Protein AF-A0A611SMQ5-F1 (afdb_monomer_lite)

Secondary structure (DSSP, 8-state):
--S-TTT-GGGTT-GGG-----HIIIIITGGGHHHHHHHHHHHH-HHHHHHHHH--------HHHHHHHHHHHHHHHHHHHHHHT-

pLDDT: mean 96.42, std 2.61, range [77.56, 98.5]

Sequence (86 aa):
HYRSTAAAGHLRFTRFNIHLQCDVCNVYKSGNIEAYRTALVERYGEAAVLALENNNTPHRWTVEELKEIRLAALADLRALKKLEAA

Structure (mmCIF, N/CA/C/O backbone):
data_AF-A0A611SMQ5-F1
#
_entry.id   AF-A0A611SMQ5-F1
#
loop_
_atom_site.group_PDB
_atom_site.id
_atom_site.type_symbol
_atom_site.label_atom_id
_atom_site.label_alt_id
_atom_site.label_comp_id
_atom_site.label_asym_id
_atom_site.label_entity_id
_atom_site.label_seq_id
_atom_site.pdbx_PDB_ins_code
_atom_site.Cartn_x
_atom_site.Cartn_y
_atom_site.Cartn_z
_atom_site.occupancy
_atom_site.B_iso_or_equiv
_atom_site.auth_seq_id
_atom_site.auth_comp_id
_atom_site.auth_asym_id
_atom_site.auth_atom_id
_atom_site.pdbx_PDB_model_num
ATOM 1 N N . HIS A 1 1 ? 2.953 -3.235 0.473 1.00 95.56 1 HIS A N 1
ATOM 2 C CA . HIS A 1 1 ? 2.529 -2.534 -0.762 1.00 95.56 1 HIS A CA 1
ATOM 3 C C . HIS A 1 1 ? 2.616 -3.490 -1.931 1.00 95.56 1 HIS A C 1
ATOM 5 O O . HIS A 1 1 ? 3.521 -4.310 -1.910 1.00 95.56 1 HIS A O 1
ATOM 11 N N . TYR A 1 2 ? 1.721 -3.404 -2.917 1.00 97.19 2 TYR A N 1
ATOM 12 C CA . TYR A 1 2 ? 1.815 -4.245 -4.116 1.00 97.19 2 TYR A CA 1
ATOM 13 C C . TYR A 1 2 ? 2.978 -3.795 -5.013 1.00 97.19 2 TYR A C 1
ATOM 15 O O . TYR A 1 2 ? 3.944 -4.526 -5.213 1.00 97.19 2 TYR A O 1
ATOM 23 N N . ARG A 1 3 ? 2.956 -2.531 -5.447 1.00 97.00 3 ARG A N 1
ATOM 24 C CA . ARG A 1 3 ? 4.111 -1.835 -6.028 1.00 97.00 3 ARG A CA 1
ATOM 25 C C . ARG A 1 3 ? 4.974 -1.304 -4.885 1.00 97.00 3 ARG A C 1
ATOM 27 O O . ARG A 1 3 ? 4.488 -0.529 -4.055 1.00 97.00 3 ARG A O 1
ATOM 34 N N . SER A 1 4 ? 6.230 -1.747 -4.810 1.00 94.94 4 SER A N 1
ATOM 35 C CA . SER A 1 4 ? 7.124 -1.425 -3.690 1.00 94.94 4 SER A CA 1
ATOM 36 C C . SER A 1 4 ? 7.379 0.080 -3.574 1.00 94.94 4 SER A C 1
ATOM 38 O O . SER A 1 4 ? 7.409 0.803 -4.567 1.00 94.94 4 SER A O 1
ATOM 40 N N . THR A 1 5 ? 7.606 0.573 -2.356 1.00 95.44 5 THR A N 1
ATOM 41 C CA . THR A 1 5 ? 7.899 1.999 -2.130 1.00 95.44 5 THR A CA 1
ATOM 42 C C . THR A 1 5 ? 9.260 2.424 -2.678 1.00 95.44 5 THR A C 1
ATOM 44 O O . THR A 1 5 ? 9.449 3.605 -2.951 1.00 95.44 5 THR A O 1
ATOM 47 N N . ALA A 1 6 ? 10.190 1.478 -2.846 1.00 94.56 6 ALA A N 1
ATOM 48 C CA . ALA A 1 6 ? 11.496 1.725 -3.446 1.00 94.56 6 ALA A CA 1
ATOM 49 C C . ALA A 1 6 ? 11.391 1.967 -4.960 1.00 94.56 6 ALA A C 1
ATOM 51 O O . ALA A 1 6 ? 12.020 2.886 -5.471 1.00 94.56 6 ALA A O 1
ATOM 52 N N . ALA A 1 7 ? 10.575 1.177 -5.668 1.00 94.00 7 ALA A N 1
ATOM 53 C CA . ALA A 1 7 ? 10.402 1.307 -7.116 1.00 94.00 7 ALA A CA 1
ATOM 54 C C . ALA A 1 7 ? 9.308 2.316 -7.508 1.00 94.00 7 ALA A C 1
ATOM 56 O O . ALA A 1 7 ? 9.379 2.924 -8.570 1.00 94.00 7 ALA A O 1
ATOM 57 N N . ALA A 1 8 ? 8.286 2.490 -6.666 1.00 97.19 8 ALA A N 1
ATOM 58 C CA . ALA A 1 8 ? 7.104 3.296 -6.960 1.00 97.19 8 ALA A CA 1
ATOM 59 C C . ALA A 1 8 ? 6.694 4.162 -5.758 1.00 97.19 8 ALA A C 1
ATOM 61 O O . ALA A 1 8 ? 5.578 4.067 -5.238 1.00 97.19 8 ALA A O 1
ATOM 62 N N . GLY A 1 9 ? 7.610 5.016 -5.291 1.00 97.56 9 GLY A N 1
ATOM 63 C CA . GLY A 1 9 ? 7.375 5.911 -4.150 1.00 97.56 9 GLY A CA 1
ATOM 64 C C . GLY A 1 9 ? 6.178 6.857 -4.332 1.00 97.56 9 GLY A C 1
ATOM 65 O O . GLY A 1 9 ? 5.496 7.183 -3.358 1.00 97.56 9 GLY A O 1
ATOM 66 N N . HIS A 1 10 ? 5.855 7.223 -5.575 1.00 97.94 10 HIS A N 1
ATOM 67 C CA . HIS A 1 10 ? 4.665 8.004 -5.930 1.00 97.94 10 HIS A CA 1
ATOM 68 C C . HIS A 1 10 ? 3.353 7.295 -5.563 1.00 97.94 10 HIS A C 1
ATOM 70 O O . HIS A 1 10 ? 2.380 7.963 -5.239 1.00 97.94 10 HIS A O 1
ATOM 76 N N . LEU A 1 11 ? 3.335 5.958 -5.502 1.00 97.81 11 LEU A N 1
ATOM 77 C CA . LEU A 1 11 ? 2.160 5.147 -5.141 1.00 97.81 11 LEU A CA 1
ATOM 78 C C . LEU A 1 11 ? 2.102 4.777 -3.649 1.00 97.81 11 LEU A C 1
ATOM 80 O O . LEU A 1 11 ? 1.274 3.959 -3.237 1.00 97.81 11 LEU A O 1
ATOM 84 N N . ARG A 1 12 ? 2.999 5.322 -2.815 1.00 97.19 12 ARG A N 1
ATOM 85 C CA . ARG A 1 12 ? 3.169 4.905 -1.410 1.00 97.19 12 ARG A CA 1
ATOM 86 C C . ARG A 1 12 ? 1.899 5.023 -0.568 1.00 97.19 12 ARG A C 1
ATOM 88 O O . ARG A 1 12 ? 1.700 4.179 0.305 1.00 97.19 12 ARG A O 1
ATOM 95 N N . PHE A 1 13 ? 1.087 6.053 -0.799 1.00 96.69 13 PHE A N 1
ATOM 96 C CA . PHE A 1 13 ? -0.129 6.332 -0.025 1.00 96.69 13 PHE A CA 1
ATOM 97 C C . PHE A 1 13 ? -1.423 6.115 -0.826 1.00 96.69 13 PHE A C 1
ATOM 99 O O . PHE A 1 13 ? -2.515 6.433 -0.360 1.00 96.69 13 PHE A O 1
ATOM 106 N N . THR A 1 14 ? -1.324 5.512 -2.012 1.00 95.12 14 THR A N 1
ATOM 107 C CA . THR A 1 14 ? -2.480 5.097 -2.809 1.00 95.12 14 THR A CA 1
ATOM 108 C C . THR A 1 14 ? -3.168 3.907 -2.136 1.00 95.12 14 THR A C 1
ATOM 110 O O . THR A 1 14 ? -2.575 2.838 -2.023 1.00 95.12 14 THR A O 1
ATOM 113 N N . ARG A 1 15 ? -4.427 4.066 -1.704 1.00 92.38 15 ARG A N 1
ATOM 114 C CA . ARG A 1 15 ? -5.145 3.082 -0.863 1.00 92.38 15 ARG A CA 1
ATOM 115 C C . ARG A 1 15 ? -5.105 1.649 -1.395 1.00 92.38 15 ARG A C 1
ATOM 117 O O . ARG A 1 15 ? -4.705 0.750 -0.671 1.00 92.38 15 ARG A O 1
ATOM 124 N N . PHE A 1 16 ? -5.439 1.436 -2.664 1.00 94.38 16 PHE A N 1
ATOM 125 C CA . PHE A 1 16 ? -5.473 0.091 -3.251 1.00 94.38 16 PHE A CA 1
ATOM 126 C C . PHE A 1 16 ? -4.085 -0.477 -3.620 1.00 94.38 16 PHE A C 1
ATOM 128 O O . PHE A 1 16 ? -3.982 -1.602 -4.093 1.00 94.38 16 PHE A O 1
ATOM 135 N N . ASN A 1 17 ? -2.997 0.254 -3.349 1.00 97.38 17 ASN A N 1
ATOM 136 C CA . ASN A 1 17 ? -1.636 -0.291 -3.349 1.00 97.38 17 ASN A CA 1
ATOM 137 C C . ASN A 1 17 ? -1.240 -0.864 -1.965 1.00 97.38 17 ASN A C 1
ATOM 139 O O . ASN A 1 17 ? -0.177 -1.479 -1.820 1.00 97.38 17 ASN A O 1
ATOM 143 N N . ILE A 1 18 ? -2.062 -0.657 -0.925 1.00 96.19 18 ILE A N 1
ATOM 144 C CA . ILE A 1 18 ? -1.743 -0.939 0.481 1.00 96.19 18 ILE A CA 1
ATOM 145 C C . ILE A 1 18 ? -2.752 -1.927 1.057 1.00 96.19 18 ILE A C 1
ATOM 147 O O . ILE A 1 18 ? -3.924 -1.613 1.230 1.00 96.19 18 ILE A O 1
ATOM 151 N N . HIS A 1 19 ? -2.269 -3.106 1.434 1.00 95.56 19 HIS A N 1
ATOM 152 C CA . HIS A 1 19 ? -3.069 -4.119 2.109 1.00 95.56 19 HIS A CA 1
ATOM 153 C C . HIS A 1 19 ? -2.233 -4.791 3.193 1.00 95.56 19 HIS A C 1
ATOM 155 O O . HIS A 1 19 ? -1.013 -4.926 3.052 1.00 95.56 19 HIS A O 1
ATOM 161 N N . LEU A 1 20 ? -2.895 -5.192 4.277 1.00 94.31 20 LEU A N 1
ATOM 162 C CA . LEU A 1 20 ? -2.277 -5.994 5.324 1.00 94.31 20 LEU A CA 1
ATOM 163 C C . LEU A 1 20 ? -1.961 -7.385 4.764 1.00 94.31 20 LEU A C 1
ATOM 165 O O . LEU A 1 20 ? -2.803 -8.002 4.115 1.00 94.31 20 LEU A O 1
ATOM 169 N N . GLN A 1 21 ? -0.752 -7.870 5.023 1.00 94.19 21 GLN A N 1
ATOM 170 C CA . GLN A 1 21 ? -0.304 -9.202 4.628 1.00 94.19 21 GLN A CA 1
ATOM 171 C C . GLN A 1 21 ? 0.235 -9.941 5.850 1.00 94.19 21 GLN A C 1
ATOM 173 O O . GLN A 1 21 ? 0.752 -9.316 6.777 1.00 94.19 21 GLN A O 1
ATOM 178 N N . CYS A 1 22 ? 0.130 -11.270 5.828 1.00 95.12 22 CYS A N 1
ATOM 179 C CA . CYS A 1 22 ? 0.779 -12.118 6.820 1.00 95.12 22 CYS A CA 1
ATOM 180 C C . CYS A 1 22 ? 2.311 -11.960 6.755 1.00 95.12 22 CYS A C 1
ATOM 182 O O . CYS A 1 22 ? 2.859 -11.627 5.701 1.00 95.12 22 CYS A O 1
ATOM 184 N N . ASP A 1 23 ? 3.011 -12.217 7.856 1.00 95.50 23 ASP A N 1
ATOM 185 C CA . ASP A 1 23 ? 4.474 -12.143 7.943 1.00 95.50 23 ASP A CA 1
ATOM 186 C C . ASP A 1 23 ? 5.155 -13.105 6.956 1.00 95.50 23 ASP A C 1
ATOM 188 O O . ASP A 1 23 ? 6.017 -12.682 6.186 1.00 95.50 23 ASP A O 1
ATOM 192 N N . VAL A 1 24 ? 4.685 -14.356 6.875 1.00 96.56 24 VAL A N 1
ATOM 193 C CA . VAL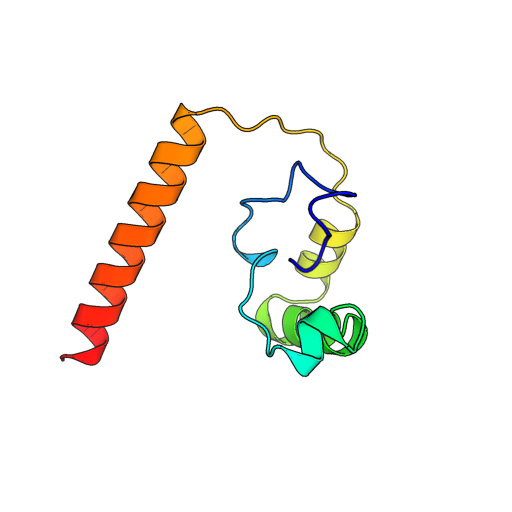 A 1 24 ? 5.151 -15.364 5.904 1.00 96.56 24 VAL A CA 1
ATOM 194 C C . VAL A 1 24 ? 5.036 -14.842 4.471 1.00 96.56 24 VAL A C 1
ATOM 196 O O . VAL A 1 24 ? 5.968 -14.935 3.674 1.00 96.56 24 VAL A O 1
ATOM 199 N N . CYS A 1 25 ? 3.888 -14.252 4.154 1.00 95.62 25 CYS A N 1
ATOM 200 C CA . CYS A 1 25 ? 3.545 -13.728 2.842 1.00 95.62 25 CYS A CA 1
ATOM 201 C C . CYS A 1 25 ? 4.454 -12.552 2.466 1.00 95.62 25 CYS A C 1
ATOM 203 O O . CYS A 1 25 ? 4.973 -12.488 1.354 1.00 95.62 25 CYS A O 1
ATOM 205 N N . ASN A 1 26 ? 4.637 -11.620 3.400 1.00 94.00 26 ASN A N 1
ATOM 206 C CA . ASN A 1 26 ? 5.326 -10.363 3.155 1.00 94.00 26 ASN A CA 1
ATOM 207 C C . ASN A 1 26 ? 6.853 -10.522 3.172 1.00 94.00 26 ASN A C 1
ATOM 209 O O . ASN A 1 26 ? 7.534 -10.003 2.294 1.00 94.00 26 ASN A O 1
ATOM 213 N N . VAL A 1 27 ? 7.384 -11.255 4.152 1.00 92.38 27 VAL A N 1
ATOM 214 C CA . VAL A 1 27 ? 8.827 -11.343 4.422 1.00 92.38 27 VAL A CA 1
ATOM 215 C C . VAL A 1 27 ? 9.464 -12.529 3.704 1.00 92.38 27 VAL A C 1
ATOM 217 O O . VAL A 1 27 ? 10.504 -12.375 3.073 1.00 92.38 27 VAL A O 1
ATOM 220 N N . TYR A 1 28 ? 8.842 -13.708 3.769 1.00 94.69 28 TYR A N 1
ATOM 221 C CA . TYR A 1 28 ? 9.481 -14.961 3.346 1.00 94.69 28 TYR A CA 1
ATOM 222 C C . TYR A 1 28 ? 9.105 -15.399 1.926 1.00 94.69 28 TYR A C 1
ATOM 224 O O . TYR A 1 28 ? 9.830 -16.176 1.312 1.00 94.69 28 TYR A O 1
ATOM 232 N N . LYS A 1 29 ? 7.986 -14.899 1.386 1.00 95.69 29 LYS A N 1
ATOM 233 C CA . LYS A 1 29 ? 7.511 -15.186 0.019 1.00 95.69 29 LYS A CA 1
ATOM 234 C C . LYS A 1 29 ? 7.665 -14.000 -0.934 1.00 95.69 29 LYS A C 1
ATOM 236 O O . LYS A 1 29 ? 6.910 -13.891 -1.897 1.00 95.69 29 LYS A O 1
ATOM 241 N N . SER A 1 30 ? 8.590 -13.083 -0.651 1.00 92.06 30 SER A N 1
ATOM 242 C CA . SER A 1 30 ? 8.841 -11.903 -1.494 1.00 92.06 30 SER A CA 1
ATOM 243 C C . SER A 1 30 ? 7.569 -11.085 -1.774 1.00 92.06 30 SER A C 1
ATOM 245 O O . SER A 1 30 ? 7.278 -10.741 -2.917 1.00 92.06 30 SER A O 1
ATOM 247 N N . GLY A 1 31 ? 6.753 -10.831 -0.745 1.00 93.56 31 GLY A N 1
ATOM 248 C CA . GLY A 1 31 ? 5.463 -10.143 -0.885 1.00 93.56 31 GLY A CA 1
ATOM 249 C C . GLY A 1 31 ? 4.324 -10.999 -1.451 1.00 93.56 31 GLY A C 1
ATOM 250 O O . GLY A 1 31 ? 3.207 -10.494 -1.575 1.00 93.56 31 GLY A O 1
ATOM 251 N N . ASN A 1 32 ? 4.579 -12.273 -1.776 1.00 97.00 32 ASN A N 1
ATOM 252 C CA . ASN A 1 32 ? 3.627 -13.224 -2.353 1.00 97.00 32 ASN A CA 1
ATOM 253 C C . ASN A 1 32 ? 2.888 -12.636 -3.571 1.00 97.00 32 ASN A C 1
ATOM 255 O O . ASN A 1 32 ? 1.659 -12.677 -3.648 1.00 97.00 32 ASN A O 1
ATOM 259 N N . ILE A 1 33 ? 3.651 -12.011 -4.476 1.00 95.62 33 ILE A N 1
ATOM 260 C CA . ILE A 1 33 ? 3.139 -11.089 -5.501 1.00 95.62 33 ILE A CA 1
ATOM 261 C C . ILE A 1 33 ? 2.115 -11.717 -6.440 1.00 95.62 33 ILE A C 1
ATOM 263 O O . ILE A 1 33 ? 1.131 -11.057 -6.745 1.00 95.62 33 ILE A O 1
ATOM 267 N N . GLU A 1 34 ? 2.286 -12.971 -6.858 1.00 96.56 34 GLU A N 1
ATOM 268 C CA . GLU A 1 34 ? 1.328 -13.634 -7.753 1.00 96.56 34 GLU A CA 1
ATOM 269 C C . GLU A 1 34 ? -0.055 -13.752 -7.106 1.00 96.56 34 GLU A C 1
ATOM 271 O O . GLU A 1 34 ? -1.049 -13.276 -7.652 1.00 96.56 34 GLU A O 1
ATOM 276 N N . ALA A 1 35 ? -0.116 -14.303 -5.890 1.00 97.25 35 ALA A N 1
ATOM 277 C CA . ALA A 1 35 ? -1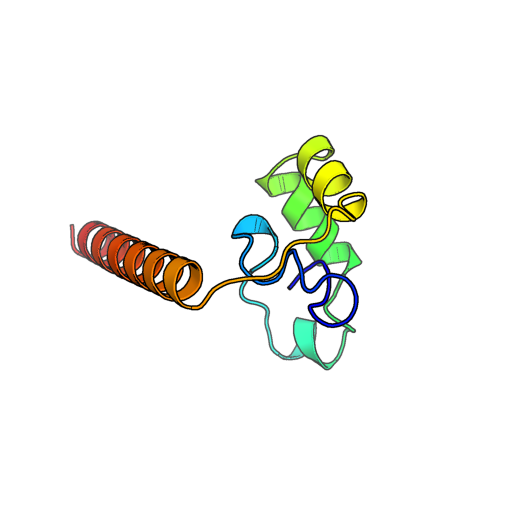.368 -14.415 -5.148 1.00 97.25 35 ALA A CA 1
ATOM 278 C C . ALA A 1 35 ? -1.939 -13.037 -4.783 1.00 97.25 35 ALA A C 1
ATOM 280 O O . ALA A 1 35 ? -3.154 -12.843 -4.796 1.00 97.25 35 ALA A O 1
ATOM 281 N N . TYR A 1 36 ? -1.073 -12.064 -4.482 1.00 97.38 36 TYR A N 1
ATOM 282 C CA . TYR A 1 36 ? -1.499 -10.695 -4.219 1.00 97.38 36 TYR A CA 1
ATOM 283 C C . TYR A 1 36 ? -2.132 -10.070 -5.473 1.00 97.38 36 TYR A C 1
ATOM 285 O O . TYR A 1 36 ? -3.226 -9.516 -5.384 1.00 97.38 36 TYR A O 1
ATOM 293 N N . ARG A 1 37 ? -1.520 -10.226 -6.652 1.00 98.00 37 ARG A N 1
ATOM 294 C CA . ARG A 1 37 ? -2.085 -9.762 -7.923 1.00 98.00 37 ARG A CA 1
ATOM 295 C C . ARG A 1 37 ? -3.449 -10.393 -8.179 1.00 98.00 37 ARG A C 1
ATOM 297 O O . ARG A 1 37 ? -4.395 -9.657 -8.438 1.00 98.00 37 ARG A O 1
ATOM 304 N N . THR A 1 38 ? -3.573 -11.715 -8.041 1.00 98.31 38 THR A N 1
ATOM 305 C CA . THR A 1 38 ? -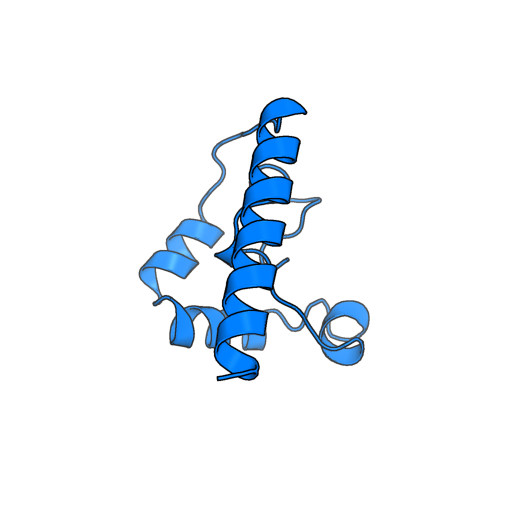4.853 -12.426 -8.211 1.00 98.31 38 THR A CA 1
ATOM 306 C C . THR A 1 38 ? -5.942 -11.847 -7.307 1.00 98.31 38 THR A C 1
ATOM 308 O O . THR A 1 38 ? -7.023 -11.515 -7.786 1.00 98.31 38 THR A O 1
ATOM 311 N N . ALA A 1 39 ? -5.640 -11.626 -6.024 1.00 97.25 39 ALA A N 1
ATOM 312 C CA . ALA A 1 39 ? -6.591 -11.036 -5.082 1.00 97.25 39 ALA A CA 1
ATOM 313 C C . ALA A 1 39 ? -6.950 -9.573 -5.416 1.00 97.25 39 ALA A C 1
ATOM 315 O O . ALA A 1 39 ? -8.078 -9.138 -5.181 1.00 97.25 39 ALA A O 1
ATOM 316 N N . LEU A 1 40 ? -6.014 -8.790 -5.965 1.00 98.00 40 LEU A N 1
ATOM 317 C CA . LEU A 1 40 ? -6.304 -7.431 -6.432 1.00 98.00 40 LEU A CA 1
ATOM 318 C C . LEU A 1 40 ? -7.230 -7.434 -7.649 1.00 98.00 40 LEU A C 1
ATOM 320 O O . LEU A 1 40 ? -8.131 -6.601 -7.711 1.00 98.00 40 LEU A O 1
ATOM 324 N N . VAL A 1 41 ? -7.027 -8.357 -8.590 1.00 98.44 41 VAL A N 1
ATOM 325 C CA . VAL A 1 41 ? -7.883 -8.506 -9.775 1.00 98.44 41 VAL A CA 1
ATOM 326 C C . VAL A 1 41 ? -9.291 -8.917 -9.363 1.00 98.44 41 VAL A C 1
ATOM 328 O O . VAL A 1 41 ? -10.254 -8.325 -9.838 1.00 98.44 41 VAL A O 1
ATOM 331 N N . GLU A 1 42 ? -9.422 -9.862 -8.432 1.00 98.25 42 GLU A N 1
ATOM 332 C CA . GLU A 1 42 ? -10.720 -10.272 -7.887 1.00 98.25 42 GLU A CA 1
ATOM 333 C C . GLU A 1 42 ? -11.451 -9.107 -7.200 1.00 98.25 42 GLU A C 1
ATOM 335 O O . GLU A 1 42 ? -12.658 -8.940 -7.360 1.00 98.25 42 GLU A O 1
ATOM 340 N N . ARG A 1 43 ? -10.720 -8.261 -6.462 1.00 97.31 43 ARG A N 1
ATOM 341 C CA . ARG A 1 43 ? -11.305 -7.157 -5.688 1.00 97.31 43 ARG A CA 1
ATOM 342 C C . ARG A 1 43 ? -11.602 -5.896 -6.503 1.00 97.31 43 ARG A C 1
ATOM 344 O O . ARG A 1 43 ? -12.597 -5.230 -6.235 1.00 97.31 43 ARG A O 1
ATOM 351 N N . TYR A 1 44 ? -10.715 -5.519 -7.421 1.00 97.50 44 TYR A N 1
ATOM 352 C CA . TYR A 1 44 ? -10.742 -4.221 -8.111 1.00 97.50 44 TYR A CA 1
ATOM 353 C C . TYR A 1 44 ? -10.850 -4.336 -9.639 1.00 97.50 44 TYR A C 1
ATOM 355 O O . TYR A 1 44 ? -11.061 -3.326 -10.310 1.00 97.50 44 TYR A O 1
ATOM 363 N N . GLY A 1 45 ? -10.720 -5.541 -10.194 1.00 98.38 45 GLY A N 1
ATOM 364 C CA . GLY A 1 45 ? -10.735 -5.802 -11.630 1.00 98.38 45 GLY A CA 1
ATOM 365 C C . GLY A 1 45 ? -9.368 -5.647 -12.304 1.00 98.38 45 GLY A C 1
ATOM 366 O O . GLY A 1 45 ? -8.525 -4.843 -11.902 1.00 98.38 45 GLY A O 1
ATOM 367 N N . GLU A 1 46 ? -9.171 -6.402 -13.387 1.00 98.50 46 GLU A N 1
ATOM 368 C CA . GLU A 1 46 ? -7.913 -6.459 -14.150 1.00 98.50 46 GLU A CA 1
ATOM 369 C C . GLU A 1 46 ? -7.462 -5.075 -14.642 1.00 98.50 46 GLU A C 1
A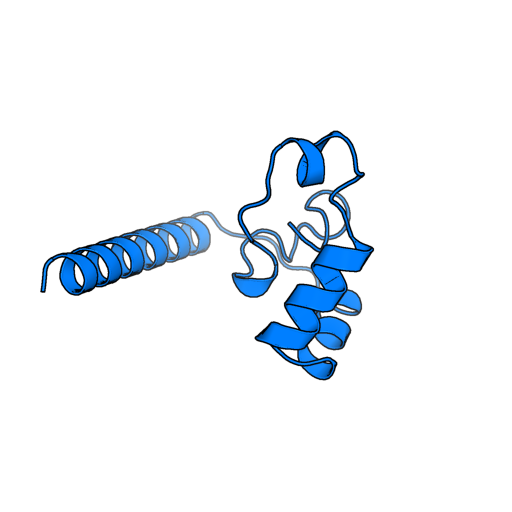TOM 371 O O . GLU A 1 46 ? -6.299 -4.710 -14.497 1.00 98.50 46 GLU A O 1
ATOM 376 N N . ALA A 1 47 ? -8.387 -4.259 -15.159 1.00 98.38 47 ALA A N 1
ATOM 377 C CA . ALA A 1 47 ? -8.068 -2.933 -15.690 1.00 98.38 47 ALA A CA 1
ATOM 378 C C . ALA A 1 47 ? -7.463 -1.995 -14.627 1.00 98.38 47 ALA A C 1
ATOM 380 O O . ALA A 1 47 ? -6.514 -1.264 -14.914 1.00 98.38 47 ALA A O 1
ATOM 381 N N . ALA A 1 48 ? -7.973 -2.036 -13.391 1.00 97.69 48 ALA A N 1
ATOM 382 C CA . ALA A 1 48 ? -7.448 -1.227 -12.294 1.00 97.69 48 ALA A CA 1
ATOM 383 C C . ALA A 1 48 ? -6.048 -1.693 -11.866 1.00 97.69 48 ALA A C 1
ATOM 385 O O . ALA A 1 48 ? -5.171 -0.870 -11.594 1.00 97.69 48 ALA A O 1
ATOM 386 N N . VAL A 1 49 ? -5.824 -3.010 -11.844 1.00 98.38 49 VAL A N 1
ATOM 387 C CA . VAL A 1 49 ? -4.518 -3.598 -11.523 1.00 98.38 49 VAL A CA 1
ATOM 388 C C . VAL A 1 49 ? -3.488 -3.251 -12.593 1.00 98.38 49 VAL A C 1
ATOM 390 O O . VAL A 1 49 ? -2.418 -2.749 -12.256 1.00 98.38 49 VAL A O 1
ATOM 393 N N . LEU A 1 50 ? -3.834 -3.395 -13.874 1.00 98.38 50 LEU A N 1
ATOM 394 C CA . LEU A 1 50 ? -2.967 -3.001 -14.985 1.00 98.38 50 LEU A CA 1
ATOM 395 C C . LEU A 1 50 ? -2.631 -1.506 -14.943 1.00 98.38 50 LEU A C 1
ATOM 397 O O . LEU A 1 50 ? -1.481 -1.128 -15.167 1.00 98.38 50 LEU A O 1
ATOM 401 N N . ALA A 1 51 ? -3.598 -0.643 -14.619 1.00 97.75 51 ALA A N 1
ATOM 402 C CA . ALA A 1 51 ? -3.344 0.787 -14.464 1.00 97.75 51 ALA A CA 1
ATOM 403 C C . ALA A 1 51 ? -2.352 1.072 -13.323 1.00 97.75 51 ALA A C 1
ATOM 405 O O . ALA A 1 51 ? -1.453 1.896 -13.483 1.00 97.75 51 ALA A O 1
ATOM 406 N N . LEU A 1 52 ? -2.468 0.372 -12.189 1.00 97.50 52 LEU A N 1
ATOM 407 C CA . LEU A 1 52 ? -1.529 0.490 -11.070 1.00 97.50 52 LEU A CA 1
ATOM 408 C C . LEU A 1 52 ? -0.118 0.010 -11.442 1.00 97.50 52 LEU A C 1
ATOM 410 O O . LEU A 1 52 ? 0.870 0.656 -11.088 1.00 97.50 52 LEU A O 1
ATOM 414 N N . GLU A 1 53 ? -0.023 -1.110 -12.157 1.00 97.56 53 GLU A N 1
ATOM 415 C CA . GLU A 1 53 ? 1.239 -1.704 -12.614 1.00 97.56 53 GLU A CA 1
ATOM 416 C C . GLU A 1 53 ? 1.989 -0.789 -13.588 1.00 97.56 53 GLU A C 1
ATOM 418 O O . GLU A 1 53 ? 3.213 -0.667 -13.501 1.00 97.56 53 GLU A O 1
ATOM 423 N N . ASN A 1 54 ? 1.250 -0.101 -14.460 1.00 97.62 54 ASN A N 1
ATOM 424 C CA . ASN A 1 54 ? 1.798 0.773 -15.497 1.00 97.62 54 ASN A CA 1
ATOM 425 C C . ASN A 1 54 ? 1.905 2.250 -15.081 1.00 97.62 54 ASN A C 1
ATOM 427 O O . ASN A 1 54 ? 2.420 3.070 -15.845 1.00 97.62 54 ASN A O 1
ATOM 431 N N . ASN A 1 55 ? 1.466 2.617 -13.874 1.00 97.50 55 ASN A N 1
ATOM 432 C CA . ASN A 1 55 ? 1.580 3.990 -13.397 1.00 97.50 55 ASN A CA 1
ATOM 433 C C . ASN A 1 55 ? 3.029 4.315 -13.001 1.00 97.50 55 ASN A C 1
ATOM 435 O O . ASN A 1 55 ? 3.552 3.828 -11.991 1.00 97.50 55 ASN A O 1
ATOM 439 N N . ASN A 1 56 ? 3.644 5.206 -13.779 1.00 96.75 56 ASN A N 1
ATOM 440 C CA . ASN A 1 56 ? 4.968 5.778 -13.530 1.00 96.75 56 ASN A CA 1
ATOM 441 C C . ASN A 1 56 ? 4.927 7.314 -13.447 1.00 96.75 56 ASN A C 1
ATOM 443 O O . ASN A 1 56 ? 5.951 7.971 -13.617 1.00 96.75 56 ASN A O 1
ATOM 447 N N . THR A 1 57 ? 3.749 7.898 -13.208 1.00 97.00 57 THR A N 1
ATOM 448 C CA . THR A 1 57 ? 3.584 9.346 -13.067 1.00 97.00 57 THR A CA 1
ATOM 449 C C . THR A 1 57 ? 4.224 9.803 -11.753 1.00 97.00 57 THR A C 1
ATOM 451 O O . THR A 1 57 ? 3.755 9.399 -10.687 1.00 97.00 57 THR A O 1
ATOM 454 N N . PRO A 1 58 ? 5.279 10.638 -11.778 1.00 95.94 58 PRO A N 1
ATOM 455 C CA . PRO A 1 58 ? 5.949 11.065 -10.558 1.00 95.94 58 PRO A CA 1
ATOM 456 C C . PRO A 1 58 ? 5.005 11.846 -9.646 1.00 95.94 58 PRO A C 1
ATOM 458 O O . PRO A 1 58 ? 4.231 12.685 -10.101 1.00 95.94 58 PRO A O 1
ATOM 461 N N . HIS A 1 59 ? 5.114 11.612 -8.343 1.00 96.94 59 HIS A N 1
ATOM 462 C CA . HIS A 1 59 ? 4.394 12.383 -7.340 1.00 96.94 59 HIS A CA 1
ATOM 463 C C . HIS A 1 59 ? 5.231 12.480 -6.064 1.00 96.94 59 HIS A C 1
ATOM 465 O O . HIS A 1 5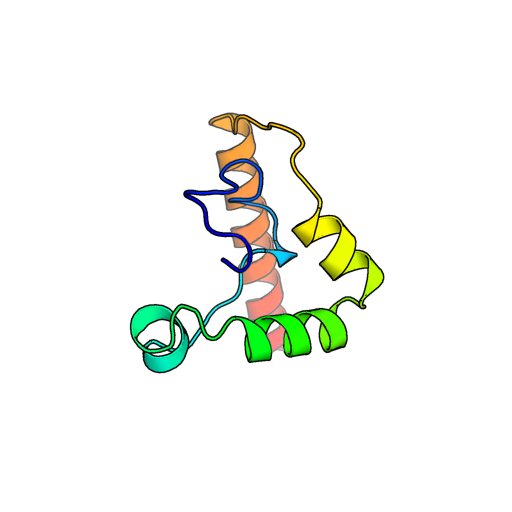9 ? 5.722 11.473 -5.544 1.00 96.94 59 HIS A O 1
ATOM 471 N N . ARG A 1 60 ? 5.407 13.711 -5.576 1.00 96.69 60 ARG A N 1
ATOM 472 C CA . ARG A 1 60 ? 6.138 14.014 -4.348 1.00 96.69 60 ARG A CA 1
ATOM 473 C C . ARG A 1 60 ? 5.143 14.438 -3.278 1.00 96.69 60 ARG A C 1
ATOM 475 O O . ARG A 1 60 ? 4.691 15.574 -3.286 1.00 96.69 60 ARG A O 1
ATOM 482 N N . TRP A 1 61 ? 4.889 13.528 -2.347 1.00 96.88 61 TRP A N 1
ATOM 483 C CA . TRP A 1 61 ? 4.004 13.770 -1.215 1.00 96.88 61 TRP A CA 1
ATOM 484 C C . TRP A 1 61 ? 4.494 14.934 -0.350 1.00 96.88 61 TRP A C 1
ATOM 486 O O . TRP A 1 61 ? 5.650 14.963 0.090 1.00 96.88 61 TRP A O 1
ATOM 496 N N . THR A 1 62 ? 3.590 15.867 -0.091 1.00 98.31 62 THR A N 1
ATOM 497 C CA . THR A 1 62 ? 3.761 16.998 0.822 1.00 98.31 62 THR A CA 1
ATOM 498 C C . THR A 1 62 ? 3.330 16.629 2.238 1.00 98.31 62 THR A C 1
ATOM 500 O O . THR A 1 62 ? 2.579 15.681 2.459 1.00 98.31 62 THR A O 1
ATOM 503 N N . VAL A 1 63 ? 3.798 17.376 3.237 1.00 98.19 63 VAL A N 1
ATOM 504 C CA . VAL A 1 63 ? 3.418 17.125 4.637 1.00 98.19 63 VAL A CA 1
ATOM 505 C C . VAL A 1 63 ? 1.917 17.354 4.845 1.00 98.19 63 VAL A C 1
ATOM 507 O O . VAL A 1 63 ? 1.287 16.653 5.638 1.00 98.19 63 VAL A O 1
ATOM 510 N N . GLU A 1 64 ? 1.346 18.311 4.125 1.00 98.50 64 GLU A N 1
ATOM 511 C CA . GLU A 1 64 ? -0.062 18.692 4.150 1.00 98.50 64 GLU A CA 1
ATOM 512 C C . GLU A 1 64 ? -0.941 17.540 3.648 1.00 98.50 64 GLU A C 1
ATOM 514 O O . GLU A 1 64 ? -1.812 17.082 4.388 1.00 98.50 64 GLU A O 1
ATOM 519 N N . GLU A 1 65 ? -0.629 16.967 2.481 1.00 97.88 65 GLU A N 1
ATOM 520 C CA . GLU A 1 65 ? -1.328 15.784 1.952 1.00 97.88 65 GLU A CA 1
ATOM 521 C C . GLU A 1 65 ? -1.244 14.599 2.924 1.00 97.88 65 GLU A C 1
ATOM 523 O O . GLU A 1 65 ? -2.229 13.902 3.170 1.00 97.88 65 GLU A O 1
ATOM 528 N N . LEU A 1 66 ? -0.082 14.370 3.545 1.00 97.56 66 LEU A N 1
ATOM 529 C CA . LEU A 1 66 ? 0.070 13.278 4.512 1.00 97.56 66 LEU A CA 1
ATOM 530 C C . LEU A 1 66 ? -0.795 13.477 5.764 1.00 97.56 66 LEU A C 1
ATOM 532 O O . LEU A 1 66 ? -1.303 12.497 6.321 1.00 97.56 66 LEU A O 1
ATOM 536 N N . LYS A 1 67 ? -0.988 14.725 6.211 1.00 98.44 67 LYS A N 1
ATOM 537 C CA . LYS A 1 67 ? -1.913 15.041 7.309 1.00 98.44 67 LYS A CA 1
ATOM 538 C C . LYS A 1 67 ? -3.352 14.728 6.907 1.00 98.44 67 LYS A C 1
ATOM 540 O O . LYS A 1 67 ? -4.064 14.105 7.695 1.00 98.44 67 LYS A O 1
ATOM 545 N N . GLU A 1 68 ? -3.761 15.085 5.694 1.00 98.25 68 GLU A N 1
ATOM 546 C CA . GLU A 1 68 ? -5.103 14.795 5.175 1.00 98.25 68 GLU A CA 1
ATOM 547 C C . GLU A 1 68 ? -5.363 13.289 5.062 1.00 98.25 68 GLU A C 1
ATOM 549 O O . GLU A 1 68 ? -6.370 12.793 5.571 1.00 98.25 68 GLU A O 1
ATOM 554 N N . ILE A 1 69 ? -4.416 12.531 4.501 1.00 97.00 69 ILE A N 1
ATOM 555 C CA . ILE A 1 69 ? -4.511 11.067 4.382 1.00 97.00 69 ILE A CA 1
ATOM 556 C C . ILE A 1 69 ? -4.651 10.420 5.762 1.00 97.00 69 ILE A C 1
ATOM 558 O O . ILE A 1 69 ? -5.479 9.525 5.956 1.00 97.00 69 ILE A O 1
ATOM 562 N N . ARG A 1 70 ? -3.877 10.891 6.748 1.00 97.06 70 ARG A N 1
ATOM 563 C CA . ARG A 1 70 ? -3.977 10.417 8.133 1.00 97.06 70 ARG A CA 1
ATOM 564 C C . ARG A 1 70 ? -5.355 10.706 8.726 1.00 97.06 70 ARG A C 1
ATOM 566 O O . ARG A 1 70 ? -5.928 9.823 9.363 1.00 97.06 70 ARG A O 1
ATOM 573 N N . LEU A 1 71 ? -5.874 11.921 8.555 1.00 98.31 71 LEU A N 1
ATOM 574 C CA . LEU A 1 71 ? -7.187 12.304 9.078 1.00 98.31 71 LEU A CA 1
ATOM 575 C C . LEU A 1 71 ? -8.306 11.468 8.447 1.00 98.31 71 LEU A C 1
ATOM 577 O O . LEU A 1 71 ? -9.149 10.949 9.179 1.00 98.31 71 LEU A O 1
ATOM 581 N N . ALA A 1 72 ? -8.265 11.262 7.130 1.00 97.44 72 ALA A N 1
ATOM 582 C CA . ALA A 1 72 ? -9.216 10.407 6.426 1.00 97.44 72 ALA A CA 1
ATOM 583 C C . ALA A 1 72 ? -9.175 8.959 6.946 1.00 97.44 72 ALA A C 1
ATOM 585 O O . ALA A 1 72 ? -10.214 8.388 7.262 1.00 97.44 72 ALA A O 1
ATOM 586 N N . ALA A 1 73 ? -7.983 8.381 7.130 1.00 95.75 73 ALA A N 1
ATOM 587 C CA . ALA A 1 73 ? -7.845 7.024 7.664 1.00 95.75 73 ALA A CA 1
ATOM 588 C C . ALA A 1 73 ? -8.391 6.885 9.101 1.00 95.75 73 ALA A C 1
ATOM 590 O O . ALA A 1 73 ? -8.996 5.870 9.446 1.00 95.75 73 ALA A O 1
ATOM 591 N N . LEU A 1 74 ? -8.211 7.907 9.948 1.00 97.94 74 LEU A N 1
ATOM 592 C CA . LEU A 1 74 ? -8.786 7.926 11.298 1.00 97.94 74 LEU A CA 1
ATOM 593 C C . LEU A 1 74 ? -10.314 8.043 11.275 1.00 97.94 74 LEU A C 1
ATOM 595 O O . LEU A 1 74 ? -10.979 7.441 12.121 1.00 97.94 74 LEU A O 1
ATOM 599 N N . ALA A 1 75 ? -10.869 8.812 10.337 1.00 98.25 75 ALA A N 1
ATOM 600 C CA . ALA A 1 75 ? -12.311 8.925 10.152 1.00 98.25 75 ALA A CA 1
ATOM 601 C C . ALA A 1 75 ? -12.922 7.583 9.718 1.00 98.25 75 ALA A C 1
ATOM 603 O O . ALA A 1 75 ? -13.875 7.127 10.351 1.00 98.25 75 ALA A O 1
ATOM 604 N N . ASP A 1 76 ? -12.316 6.906 8.739 1.00 96.00 76 ASP A N 1
ATOM 605 C CA . ASP A 1 76 ? -12.761 5.583 8.284 1.00 96.00 76 ASP A CA 1
ATOM 606 C C . ASP A 1 76 ? -12.723 4.553 9.416 1.00 96.00 76 ASP A C 1
ATOM 608 O O . ASP A 1 76 ? -13.676 3.804 9.610 1.00 96.00 76 ASP A O 1
ATOM 612 N N . LEU A 1 77 ? -11.656 4.553 10.224 1.00 96.56 77 LEU A N 1
ATOM 613 C CA . LEU A 1 77 ? -11.547 3.660 11.378 1.00 96.56 77 LEU A CA 1
ATOM 614 C C . LEU A 1 77 ? -12.668 3.898 12.399 1.00 96.56 77 LEU A C 1
ATOM 616 O O . LEU A 1 77 ? -13.210 2.946 12.958 1.00 96.56 77 LEU A O 1
ATOM 620 N N . ARG A 1 78 ? -13.021 5.161 12.665 1.00 98.00 78 ARG A N 1
ATOM 621 C CA . ARG A 1 78 ? -14.142 5.491 13.560 1.00 98.00 78 ARG A CA 1
ATOM 622 C C . ARG A 1 78 ? -15.472 5.013 12.983 1.00 98.00 78 ARG A C 1
ATOM 624 O O . ARG A 1 78 ? -16.284 4.484 13.737 1.00 98.00 78 ARG A O 1
ATOM 631 N N . ALA A 1 79 ? -15.684 5.184 11.679 1.00 97.62 79 ALA A N 1
ATOM 632 C CA . ALA A 1 79 ? -16.888 4.710 11.004 1.00 97.62 79 ALA A CA 1
ATOM 633 C C . ALA A 1 79 ? -17.006 3.179 11.075 1.00 97.62 79 ALA A C 1
ATOM 635 O O . ALA A 1 79 ? -18.053 2.678 11.476 1.00 97.62 79 ALA A O 1
ATOM 636 N N . LEU A 1 80 ? -15.921 2.449 10.793 1.00 96.88 80 LEU A N 1
ATOM 637 C CA . LEU A 1 80 ? -15.874 0.986 10.894 1.00 96.88 80 LEU A CA 1
ATOM 638 C C . LEU A 1 80 ? -16.203 0.497 12.307 1.00 96.88 80 LEU A C 1
ATOM 640 O O . LEU A 1 80 ? -17.091 -0.329 12.473 1.00 96.88 80 LEU A O 1
ATOM 644 N N . LYS A 1 81 ? -15.575 1.076 13.337 1.00 97.44 81 LYS A N 1
ATOM 645 C CA . LYS A 1 81 ? -15.859 0.718 14.738 1.00 97.44 81 LYS A CA 1
ATOM 646 C C . LYS A 1 81 ? -17.309 0.969 15.142 1.00 97.44 81 LYS A C 1
ATOM 648 O O . LYS A 1 81 ? -17.852 0.238 15.962 1.00 97.44 81 LYS A O 1
ATOM 653 N N . LYS A 1 82 ? -17.934 2.019 14.601 1.00 97.31 82 LYS A N 1
ATOM 654 C CA . LYS A 1 82 ? -19.350 2.304 14.852 1.00 97.31 82 LYS A CA 1
ATOM 655 C C . LYS A 1 82 ? -20.255 1.256 14.200 1.00 97.31 82 LYS A C 1
ATOM 657 O O . LYS A 1 82 ? -21.260 0.905 14.799 1.00 97.31 82 LYS A O 1
ATOM 662 N N . LEU A 1 83 ? -19.902 0.785 13.002 1.00 97.12 83 LEU A N 1
ATOM 663 C CA . LEU A 1 83 ? -20.631 -0.279 12.309 1.00 97.12 83 LEU A CA 1
ATOM 664 C C . LEU A 1 83 ? -20.486 -1.630 13.019 1.00 97.12 83 LEU A C 1
ATOM 666 O O . LEU A 1 83 ? -21.464 -2.351 13.106 1.00 97.12 83 LEU A O 1
ATOM 670 N N . GLU A 1 84 ? -19.306 -1.957 13.553 1.00 95.81 84 GLU A N 1
ATOM 671 C CA . GLU A 1 84 ? -19.084 -3.203 14.312 1.00 95.81 84 GLU A CA 1
ATOM 672 C C . GLU A 1 84 ? -19.831 -3.245 15.654 1.00 95.81 84 GLU A C 1
ATOM 674 O O . GLU A 1 84 ? -20.127 -4.323 16.160 1.00 95.81 84 GLU A O 1
ATOM 679 N N . ALA A 1 85 ? -20.094 -2.083 16.254 1.00 90.88 85 ALA A N 1
ATOM 680 C CA . ALA A 1 85 ? -20.792 -1.971 17.534 1.00 90.88 85 ALA A CA 1
ATOM 681 C C . ALA A 1 85 ? -22.327 -1.896 17.403 1.00 90.88 85 ALA A C 1
ATOM 683 O O . ALA A 1 85 ? -23.005 -1.857 18.432 1.00 90.88 85 ALA A O 1
ATOM 684 N N . ALA A 1 86 ? -22.850 -1.802 16.177 1.00 77.56 86 ALA A N 1
ATOM 685 C CA . ALA A 1 86 ? -24.278 -1.721 15.864 1.00 77.56 86 ALA A CA 1
ATOM 686 C C . ALA A 1 86 ? -24.843 -3.107 15.529 1.00 77.56 86 ALA A C 1
ATOM 688 O O . ALA A 1 86 ? -25.989 -3.369 15.954 1.00 77.56 86 ALA A O 1
#

InterPro domains:
  IPR008713 Bacteriophage lambda NinG [PF05766] (1-82)

Radius of gyration: 14.81 Å; chains: 1; bounding box: 36×34×33 Å

Organism: Salmonella typhimurium (NCBI:txid90371)

Foldseek 3Di:
DLPDCVRCVQCVLPVLSDDDDDPCCVPVVVVVNVVSLVVSCVVPNPVVSVCVVPDPDDDDDDPVVVVVSVVVVVVVVVVVVVVVVD

=== Feature glossary ===
Legend for the data blocks above and below:

— What the protein is —

Sequence gives the chain of amino acids in standard one-letter code (A=alanine, C=cysteine, …, Y=tyrosine), read N→C. It is the only feature that is directly encoded by the gene; all structural features are derived from the folded form of this sequence.

The annotation block draws on four external resources. InterPro: which protein families and domains the sequence belongs to. GO: standardized terms for what the protein does, what process it participates in, and where in the cell it acts. CATH: which structural fold it has in the CATH hierarchy. Organism: the species of origin.

— Where its atoms are —

Atomic coordinates in PDBx/mmCIF format — the same representation the Protein Data Bank distributes. Each line of the _atom_site loop places one backbone atom in Cartesian space (units: ångströms, origin: arbitrary).

Six rendered views show the 3D structure from the faces of a cube — i.e. along ±x, ±y, ±z. Rendering representation is drawn randomly per protein from cartoon (secondary-structure ribbons), sticks (backbone bonds), or molecular surface; coloring is either N→C rainbow (blue at the N-terminus through red at the C-terminus) or one color per chain.

— Local backbone conformation —

DSSP 8-state secondary structure assigns each residue one of H (α-helix), G (3₁₀-helix), I (π-helix), E (extended β-strand), B (isolated β-bridge), T (hydrogen-bonded turn), S (bend), or '-' (coil). The assignment is computed from backbone hydrogen-bond geometry via the Kabsch–Sander algorithm.

P-SEA three-state annotation labels each residue as helix, strand, or coil based purely on the geometry of the Cα trace. It serves as a fallback when the full backbone (and thus DSSP) is unavailable.

φ (phi) and ψ (psi) are the two rotatable backbone dihedrals per residue: φ is the C(i-1)–N–Cα–C torsion, ψ is the N–Cα–C–N(i+1) torsion, both in degrees on (−180°, 180°]. α-helical residues cluster near (−60°, −45°); β-strand residues near (−120°, +130°). A Ramachandran plot is simply a scatter of (φ, ψ) for every residue.

— Global shape and packing —

Radius of gyration (Rg) is the root-mean-square distance of Cα atoms from their centroid — a single number for overall size and compactness. A globular domain of N residues has Rg ≈ 2.2·N^0.38 Å; an extended or disordered chain has a much larger Rg. The Cα contact count is the number of resi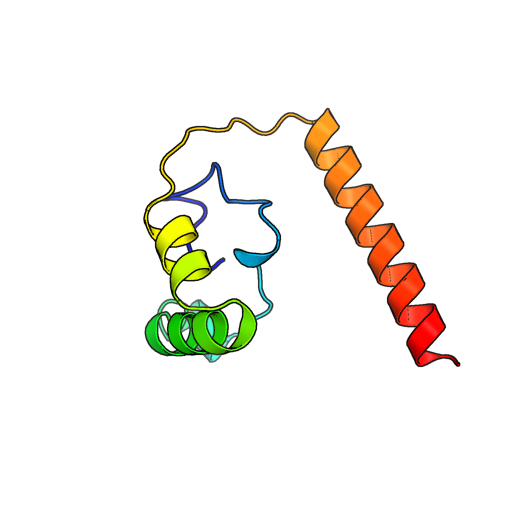due pairs whose Cα atoms are within 8 Å and are more than four positions apart in sequence — a standard proxy for tertiary packing density. The bounding box is the smallest axis-aligned box enclosing all Cα atoms.

Accessible surface area quantifies burial. A residue with SASA near zero is packed into the hydrophobic core; one with SASA >100 Å² sits on the surface. Computed here via the Shrake–Rupley numerical algorithm with a 1.4 Å probe.

The contact map is a binary N×N matrix image: pixel (i, j) is dark where Cα_i and Cα_j are within 8 Å and |i−j|>4. Because the |i−j|>4 filter removes local helical contacts, off-diagonal stripes parallel to the main diagonal indicate parallel β-sheets; stripes perpendicular to it indicate antiparallel β-sheets. The Ramachandran plot scatters every residue's (φ, ψ) pair against the sterically allowed regions. The PAE heatmap renders the predicted-aligned-error matrix.

— Structural neighborhood —

A 3Di character summarizes, for each residue, the relative orientation of the Cα frame of its nearest spatial neighbor. Because it encodes fold topology rather than chemistry, 3Di alignments detect remote structural similarity that sequence alignment misses.

Structural nearest neighbors (via Foldseek easy-search vs the PDB). Reported per hit: target PDB id, E-value, and alignment TM-score. A TM-score above ~0.5 is the conventional threshold for 'same fold'.

— Confidence and disorder —

For AlphaFold models, the B-factor field carries pLDDT — the model's own estimate of local accuracy on a 0–100 scale. Regions with pLDDT<50 should be treated as essentially unmodeled; they often correspond to intrinsically disordered segments.

B-factor (Debye–Waller factor) reflects atomic displacement in the crystal lattice. It is an experimental observable (units Å²), not a prediction; low values mean the atom is pinned down, high values mean it moves or is heterogeneous across the crystal.

Predicted Aligned Error (PAE) is an AlphaFold confidence matrix: entry (i, j) is the expected error in the position of residue j, in ångströms, when the prediction is superimposed on the true structure at residue i. Low PAE within a block of residues means that block is internally rigid and well-predicted; high PAE between two blocks means their relative placement is uncertain even if each block individually is confident.